Protein AF-A0A438J7N1-F1 (afdb_monomer_lite)

Secondary structure (DSSP, 8-state):
-HHHHHHHHHHHHHTS-HHHHHHHHHHHHHHHHHTTTT-HHHHHHHHHHHHHHHHHTT-HHHHHHHHHHHHHHHHHTT-HHHHHHHHHHHHHHHB-TTSSB-GGGHHHHHHHHHHHHHHHHHHHHHHHHTTS--

Foldseek 3Di:
DVVVVLVVLVCCQPPDDVVVSLVVLVVVLVVCLVVCVPCVPVNVVSLVSVLVSCVSSVVLPSNLVSLLVVLVSCVVVVVVVVSVVSLVVQQVSQADPVRHGDPVCVVSNVSSVVSVVVSCVVVVVVVVVVVVPD

pLDDT: mean 78.17, std 11.93, range [35.28, 90.88]

Organism: Vitis vinifera (NCBI:txid29760)

Sequence (134 aa):
MMEAYRVMLTYIKSAVTRNYSEKCINNIMDFVSGSASQNFGLLQEFYQTTLKALEEAKNERLWFKTNLKLCKIWFDMGEYGRMSKILKELHKSCRREDGTDDQKKGTQLLEVYAIEIQMYTETKNNKKLKVRVS

Structure (mmCIF, N/CA/C/O backbone):
data_AF-A0A438J7N1-F1
#
_entry.id   AF-A0A438J7N1-F1
#
loop_
_atom_site.group_PDB
_atom_site.id
_atom_site.type_symbol
_atom_site.label_atom_id
_atom_site.label_alt_id
_atom_site.label_comp_id
_atom_site.label_asym_id
_atom_site.label_entity_id
_atom_site.label_seq_id
_atom_site.pdbx_PDB_ins_code
_atom_site.Cartn_x
_atom_site.Cartn_y
_atom_site.Cartn_z
_atom_site.occupancy
_atom_site.B_iso_or_equiv
_atom_site.auth_seq_id
_atom_site.auth_comp_id
_atom_site.auth_asym_id
_atom_site.auth_atom_id
_atom_site.pdbx_PDB_model_num
ATOM 1 N N . MET A 1 1 ? 17.394 12.302 1.552 1.00 72.81 1 MET A N 1
ATOM 2 C CA . MET A 1 1 ? 16.985 10.884 1.700 1.00 72.81 1 MET A CA 1
ATOM 3 C C . MET A 1 1 ? 15.947 10.487 0.650 1.00 72.81 1 MET A C 1
ATOM 5 O O . MET A 1 1 ? 16.249 9.611 -0.149 1.00 72.81 1 MET A O 1
ATOM 9 N N . MET A 1 2 ? 14.786 11.155 0.576 1.00 80.12 2 MET A N 1
ATOM 10 C CA . MET A 1 2 ? 13.754 10.855 -0.437 1.00 80.12 2 MET A CA 1
ATOM 11 C C . MET A 1 2 ? 14.206 11.059 -1.890 1.00 80.12 2 MET A C 1
ATOM 13 O O . MET A 1 2 ? 13.825 10.273 -2.749 1.00 80.12 2 MET A O 1
ATOM 17 N N . GLU A 1 3 ? 15.072 12.040 -2.160 1.00 81.81 3 GLU A N 1
ATOM 18 C CA . GLU A 1 3 ? 15.666 12.262 -3.490 1.00 81.81 3 GLU A CA 1
ATOM 19 C 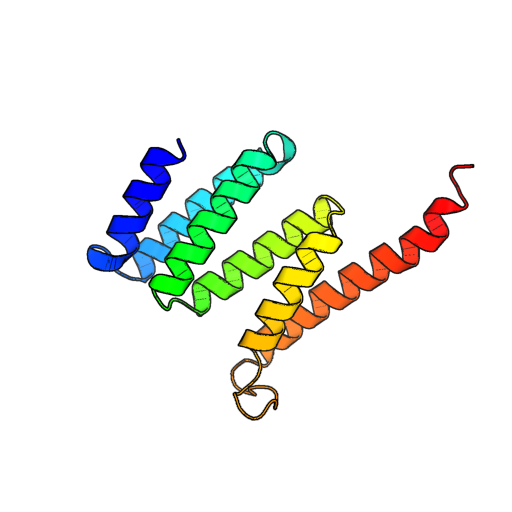C . GLU A 1 3 ? 16.380 11.002 -4.014 1.00 81.81 3 GLU A C 1
ATOM 21 O O . GLU A 1 3 ? 16.077 10.495 -5.092 1.00 81.81 3 GLU A O 1
ATOM 26 N N . ALA A 1 4 ? 17.265 10.428 -3.191 1.00 82.38 4 ALA A N 1
ATOM 27 C CA . ALA A 1 4 ? 17.994 9.206 -3.514 1.00 82.38 4 ALA A CA 1
ATOM 28 C C . ALA A 1 4 ? 17.051 8.003 -3.671 1.00 82.38 4 ALA A C 1
ATOM 30 O O . ALA A 1 4 ? 17.269 7.165 -4.542 1.00 82.38 4 ALA A O 1
ATOM 31 N N . TYR A 1 5 ? 15.974 7.938 -2.877 1.00 83.44 5 TYR A N 1
ATOM 32 C CA . TYR A 1 5 ? 14.963 6.892 -3.020 1.00 83.44 5 TYR A CA 1
ATOM 33 C C . TYR A 1 5 ? 14.194 6.999 -4.342 1.00 83.44 5 TYR A C 1
ATOM 35 O O . TYR A 1 5 ? 14.020 6.001 -5.038 1.00 83.44 5 TYR A O 1
ATOM 43 N N . ARG A 1 6 ? 13.784 8.208 -4.740 1.00 83.88 6 ARG A N 1
ATOM 44 C CA . ARG A 1 6 ? 13.115 8.454 -6.027 1.00 83.88 6 ARG A CA 1
ATOM 45 C C . ARG A 1 6 ? 14.015 8.092 -7.202 1.00 83.88 6 ARG A C 1
ATOM 47 O O . ARG A 1 6 ? 13.558 7.418 -8.120 1.00 83.88 6 ARG A O 1
ATOM 54 N N . VAL A 1 7 ? 15.290 8.475 -7.140 1.00 82.56 7 VAL A N 1
ATOM 55 C CA . VAL A 1 7 ? 16.300 8.077 -8.131 1.00 82.56 7 VAL A CA 1
ATOM 56 C C . VAL A 1 7 ? 16.455 6.559 -8.158 1.00 82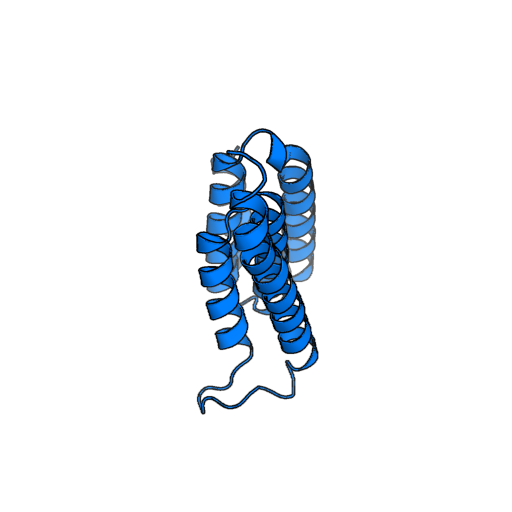.56 7 VAL A C 1
ATOM 58 O O . VAL A 1 7 ? 16.473 5.963 -9.223 1.00 82.56 7 VAL A O 1
ATOM 61 N N . MET A 1 8 ? 16.479 5.891 -7.009 1.00 82.44 8 MET A N 1
ATOM 62 C CA . MET A 1 8 ? 16.537 4.433 -6.976 1.00 82.44 8 MET A CA 1
ATOM 63 C C . MET A 1 8 ? 15.308 3.780 -7.644 1.00 82.44 8 MET A C 1
ATOM 65 O O . MET A 1 8 ? 15.442 2.801 -8.383 1.00 82.44 8 MET A O 1
ATOM 69 N N . LEU A 1 9 ? 14.111 4.329 -7.420 1.00 79.81 9 LEU A N 1
ATOM 70 C CA . LEU A 1 9 ? 12.878 3.836 -8.033 1.00 79.81 9 LEU A CA 1
ATOM 71 C C . LEU A 1 9 ? 12.874 3.962 -9.564 1.00 79.81 9 LEU A C 1
ATOM 73 O O . LEU A 1 9 ? 12.170 3.190 -10.213 1.00 79.81 9 LEU A O 1
ATOM 77 N N . THR A 1 10 ? 13.649 4.872 -10.168 1.00 81.38 10 THR A N 1
ATOM 78 C CA . THR A 1 10 ? 13.764 4.927 -11.637 1.00 81.38 10 THR A CA 1
ATOM 79 C C . THR A 1 10 ? 14.537 3.729 -12.183 1.00 81.38 10 THR A C 1
ATOM 81 O O . THR A 1 10 ? 14.113 3.144 -13.177 1.00 81.38 10 THR A O 1
ATOM 84 N N . TYR A 1 11 ? 15.591 3.283 -11.493 1.00 76.31 11 TYR A N 1
ATOM 85 C CA . TYR A 1 11 ? 16.340 2.080 -11.870 1.00 76.31 11 TYR A CA 1
ATOM 86 C C . TYR A 1 11 ? 15.508 0.804 -11.724 1.00 76.31 11 TYR A C 1
ATOM 88 O O . TYR A 1 11 ? 15.632 -0.104 -12.543 1.00 76.31 11 TYR A O 1
ATOM 96 N N . ILE A 1 12 ? 14.613 0.755 -10.731 1.00 72.56 12 ILE A N 1
ATOM 97 C CA . ILE A 1 12 ? 13.664 -0.354 -10.528 1.00 72.56 12 ILE A CA 1
ATOM 98 C C . ILE A 1 12 ? 12.730 -0.554 -11.732 1.00 72.56 12 ILE A C 1
ATOM 100 O O . ILE A 1 12 ? 12.309 -1.676 -12.003 1.00 72.56 12 ILE A O 1
ATOM 104 N N . LYS A 1 13 ? 12.435 0.508 -12.491 1.00 66.44 13 LYS A N 1
ATOM 105 C CA . LYS A 1 13 ? 11.550 0.431 -13.661 1.00 66.44 13 LYS A CA 1
ATOM 106 C C . LYS A 1 13 ? 12.216 -0.165 -14.901 1.00 66.44 13 LYS A C 1
ATOM 108 O O . LYS A 1 13 ? 11.507 -0.719 -15.735 1.00 66.44 13 LYS A O 1
ATOM 113 N N . SER A 1 14 ? 13.532 -0.025 -15.058 1.00 63.56 14 SER A N 1
ATOM 114 C CA . SER A 1 14 ? 14.197 -0.263 -16.351 1.00 63.56 14 SER A CA 1
ATOM 115 C C . SER A 1 14 ? 15.474 -1.099 -16.293 1.00 63.56 14 SER A C 1
ATOM 117 O O . SER A 1 14 ? 15.789 -1.770 -17.271 1.00 63.56 14 SER A O 1
ATOM 119 N N . ALA A 1 15 ? 16.219 -1.066 -15.186 1.00 58.38 15 ALA A N 1
ATOM 120 C CA . ALA A 1 15 ? 17.606 -1.531 -15.153 1.00 58.38 15 ALA A CA 1
ATOM 121 C C . ALA A 1 15 ? 17.831 -2.799 -14.317 1.00 58.38 15 ALA A C 1
ATOM 123 O O . ALA A 1 15 ? 18.871 -3.440 -14.449 1.00 58.38 15 ALA A O 1
ATOM 124 N N . VAL A 1 16 ? 16.889 -3.170 -13.445 1.00 63.69 16 VAL A N 1
ATOM 125 C CA . VAL A 1 16 ? 17.053 -4.306 -12.525 1.00 63.69 16 VAL A CA 1
ATOM 126 C C . VAL A 1 16 ? 15.926 -5.322 -12.645 1.00 63.69 16 VAL A C 1
ATOM 128 O O . VAL A 1 16 ? 14.792 -5.010 -13.001 1.00 63.69 16 VAL A O 1
ATOM 131 N N . THR A 1 17 ? 16.238 -6.576 -12.319 1.00 71.06 17 THR A N 1
ATOM 132 C CA . THR A 1 17 ? 15.252 -7.656 -12.337 1.00 71.06 17 THR A CA 1
ATOM 133 C C . THR A 1 17 ? 14.165 -7.428 -11.285 1.00 71.06 17 THR A C 1
ATOM 135 O O . THR A 1 17 ? 14.379 -6.803 -10.238 1.00 71.06 17 THR A O 1
ATOM 138 N N . ARG A 1 18 ? 12.978 -7.985 -11.542 1.00 71.00 18 ARG A N 1
ATOM 139 C CA . ARG A 1 18 ? 11.813 -7.869 -10.653 1.00 71.00 18 ARG A CA 1
ATOM 140 C C . ARG A 1 18 ? 12.130 -8.335 -9.225 1.00 71.00 18 ARG A C 1
ATOM 142 O O . ARG A 1 18 ? 11.817 -7.629 -8.275 1.00 71.00 18 ARG A O 1
ATOM 149 N N . ASN A 1 19 ? 12.855 -9.448 -9.076 1.00 74.38 19 ASN A N 1
ATOM 150 C CA . ASN A 1 19 ? 13.269 -9.973 -7.768 1.00 74.38 19 ASN A CA 1
ATOM 151 C C . ASN A 1 19 ? 14.207 -9.030 -7.001 1.00 74.38 19 ASN A C 1
ATOM 153 O O . ASN A 1 19 ? 14.087 -8.902 -5.783 1.00 74.38 19 ASN A O 1
ATOM 157 N N . TYR A 1 20 ? 15.147 -8.374 -7.688 1.00 78.06 20 TYR A N 1
ATOM 158 C CA . TYR A 1 20 ? 16.065 -7.445 -7.029 1.00 78.06 20 TYR A CA 1
ATOM 159 C C . TYR A 1 20 ? 15.325 -6.198 -6.534 1.00 78.06 20 TYR A C 1
ATOM 161 O O . TYR A 1 20 ? 15.521 -5.755 -5.401 1.00 78.06 20 TYR A O 1
ATOM 169 N N . SER A 1 21 ? 14.404 -5.697 -7.359 1.00 73.69 21 SER A N 1
ATOM 170 C CA . SER A 1 21 ? 13.509 -4.594 -7.008 1.00 73.69 21 SER A CA 1
ATOM 171 C C . SER A 1 21 ? 12.667 -4.917 -5.776 1.00 73.69 21 SER A C 1
ATOM 173 O O . SER A 1 21 ? 12.601 -4.117 -4.846 1.00 73.69 21 SER A O 1
ATOM 175 N N . GLU A 1 22 ? 12.087 -6.120 -5.725 1.00 74.44 22 GLU A N 1
ATOM 176 C CA . GLU A 1 22 ? 11.324 -6.592 -4.569 1.00 74.44 22 GLU A CA 1
ATOM 177 C C . GLU A 1 22 ? 12.172 -6.655 -3.300 1.00 74.44 22 GLU A C 1
ATOM 179 O O . GLU A 1 22 ? 11.749 -6.164 -2.254 1.00 74.44 22 GLU A O 1
ATOM 184 N N . LYS A 1 23 ? 13.384 -7.218 -3.381 1.00 81.81 23 LYS A N 1
ATOM 185 C CA . LYS A 1 23 ? 14.281 -7.323 -2.224 1.00 81.81 23 LYS A CA 1
ATOM 186 C C . LYS A 1 23 ? 14.639 -5.949 -1.671 1.00 81.81 23 LYS A C 1
ATOM 188 O O . LYS A 1 23 ? 14.593 -5.745 -0.461 1.00 81.81 23 LYS A O 1
ATOM 193 N N . CYS A 1 24 ? 14.970 -5.004 -2.545 1.00 80.56 24 CYS A N 1
ATOM 194 C CA . CYS A 1 24 ? 15.398 -3.697 -2.082 1.00 80.56 24 CYS A CA 1
ATOM 195 C C . CYS A 1 24 ? 14.235 -2.859 -1.535 1.00 80.56 24 CYS A C 1
ATOM 197 O O . CYS A 1 24 ? 14.366 -2.255 -0.474 1.00 80.56 24 CYS A O 1
ATOM 199 N N . ILE A 1 25 ? 13.065 -2.902 -2.181 1.00 80.31 25 ILE A N 1
ATOM 200 C CA . ILE A 1 25 ? 11.858 -2.255 -1.654 1.00 80.31 25 ILE A CA 1
ATOM 201 C C . ILE A 1 25 ? 11.475 -2.841 -0.286 1.00 80.31 25 ILE A C 1
ATOM 203 O O . ILE A 1 25 ? 11.175 -2.071 0.623 1.00 80.31 25 ILE A O 1
ATOM 207 N N . ASN A 1 26 ? 11.547 -4.165 -0.096 1.00 81.12 26 ASN A N 1
ATOM 208 C CA . ASN A 1 26 ? 11.282 -4.791 1.205 1.00 81.12 26 ASN A CA 1
ATOM 209 C C . ASN A 1 26 ? 12.268 -4.334 2.286 1.00 81.12 26 ASN A C 1
ATOM 211 O O . ASN A 1 26 ? 11.822 -3.885 3.337 1.00 81.12 26 ASN A O 1
ATOM 215 N N . ASN A 1 27 ? 13.577 -4.362 2.006 1.00 82.75 27 ASN A N 1
ATOM 216 C CA . ASN A 1 27 ? 14.601 -3.917 2.958 1.00 82.75 27 ASN A CA 1
ATOM 217 C C . ASN A 1 27 ? 14.369 -2.474 3.415 1.00 82.75 27 ASN A C 1
ATOM 219 O O . ASN A 1 27 ? 14.482 -2.157 4.598 1.00 82.75 27 ASN A O 1
ATOM 223 N N . ILE A 1 28 ? 14.031 -1.591 2.474 1.00 79.94 28 ILE A N 1
ATOM 224 C CA . ILE A 1 28 ? 13.779 -0.195 2.803 1.00 79.94 28 ILE A CA 1
ATOM 225 C C . ILE A 1 28 ? 12.455 -0.057 3.564 1.00 79.94 28 ILE A C 1
ATOM 227 O O . ILE A 1 28 ? 12.405 0.654 4.562 1.00 79.94 28 ILE A O 1
ATOM 231 N N . MET A 1 29 ? 11.399 -0.776 3.173 1.00 75.62 29 MET A N 1
ATOM 232 C CA . MET A 1 29 ? 10.150 -0.790 3.940 1.00 75.62 29 MET A CA 1
ATOM 233 C C . MET A 1 29 ? 10.356 -1.276 5.374 1.00 75.62 29 MET A C 1
ATOM 235 O O . MET A 1 29 ? 9.750 -0.708 6.276 1.00 75.62 29 MET A O 1
ATOM 239 N N . ASP A 1 30 ? 11.177 -2.300 5.610 1.00 79.88 30 ASP A N 1
ATOM 240 C CA . ASP A 1 30 ? 11.512 -2.773 6.960 1.00 79.88 30 ASP A CA 1
ATOM 241 C C . ASP A 1 30 ? 12.240 -1.691 7.766 1.00 79.88 30 ASP A C 1
ATOM 243 O O . ASP A 1 30 ? 11.857 -1.408 8.902 1.00 79.88 30 ASP A O 1
ATOM 247 N N . PHE A 1 31 ? 13.213 -1.014 7.151 1.00 80.19 31 PHE A N 1
ATOM 248 C CA . PHE A 1 31 ? 13.951 0.083 7.779 1.00 80.19 31 PHE A CA 1
ATOM 249 C C . PHE A 1 31 ? 13.047 1.266 8.168 1.00 80.19 31 PHE A C 1
ATOM 251 O O . PHE A 1 31 ? 13.103 1.765 9.295 1.00 80.19 31 PHE A O 1
ATOM 258 N N . VAL A 1 32 ? 12.175 1.705 7.254 1.00 76.62 32 VAL A N 1
ATOM 259 C CA . VAL A 1 32 ? 11.272 2.839 7.509 1.00 76.62 32 VAL A CA 1
ATOM 260 C C . VAL A 1 32 ? 10.148 2.432 8.474 1.00 76.62 32 VAL A C 1
ATOM 262 O O . VAL A 1 32 ? 9.767 3.219 9.333 1.00 76.62 32 VAL A O 1
ATOM 265 N N . SER A 1 33 ? 9.662 1.184 8.424 1.00 70.81 33 SER A N 1
ATOM 266 C CA . SER A 1 33 ? 8.657 0.686 9.381 1.00 70.81 33 SER A CA 1
ATOM 267 C C . SER A 1 33 ? 9.209 0.600 10.810 1.00 70.81 33 SER A C 1
ATOM 269 O O . SER A 1 33 ? 8.496 0.931 11.750 1.00 70.81 33 SER A O 1
ATOM 271 N N . GLY A 1 34 ? 10.483 0.232 10.991 1.00 72.75 34 GLY A N 1
ATOM 272 C CA . GLY A 1 34 ? 11.137 0.232 12.308 1.00 72.75 34 GLY A CA 1
ATOM 273 C C . GLY A 1 34 ? 11.334 1.629 12.913 1.00 72.75 34 GLY A C 1
ATOM 274 O O . GLY A 1 34 ? 11.452 1.766 14.126 1.00 72.75 34 GLY A O 1
ATOM 275 N N . SER A 1 35 ? 11.327 2.672 12.078 1.00 68.88 35 SER A N 1
ATOM 276 C CA . SER A 1 35 ? 11.450 4.084 12.474 1.00 68.88 35 SER A CA 1
ATOM 277 C C . SER A 1 35 ? 10.128 4.865 12.371 1.00 68.88 35 SER A C 1
ATOM 279 O O . SER A 1 35 ? 10.086 6.071 12.633 1.00 68.88 35 SER A O 1
ATOM 281 N N . ALA A 1 36 ? 9.028 4.177 12.034 1.00 58.97 36 ALA A N 1
ATOM 282 C CA . ALA A 1 36 ? 7.705 4.749 11.781 1.00 58.97 36 ALA A CA 1
ATOM 283 C C . ALA A 1 36 ? 7.129 5.525 12.972 1.00 58.97 36 ALA A C 1
ATOM 285 O O . ALA A 1 36 ? 6.374 6.476 12.774 1.00 58.97 36 ALA A O 1
ATOM 286 N N . SER A 1 37 ? 7.514 5.158 14.196 1.00 59.75 37 SER A N 1
ATOM 287 C CA . SER A 1 37 ? 7.088 5.826 15.428 1.00 59.75 37 SER A CA 1
ATOM 288 C C . SER A 1 37 ? 7.619 7.257 15.566 1.00 59.75 37 SER A C 1
ATOM 290 O O . SER A 1 37 ? 7.063 8.025 16.344 1.00 59.75 37 SER A O 1
ATOM 292 N N . GLN A 1 38 ? 8.661 7.639 14.816 1.00 63.78 38 GLN A N 1
ATOM 293 C CA . GLN A 1 38 ? 9.297 8.954 14.955 1.00 63.78 38 GLN A CA 1
ATOM 294 C C . GLN A 1 38 ? 9.021 9.916 13.797 1.00 63.78 38 GLN A C 1
ATOM 296 O O . GLN A 1 38 ? 9.060 11.124 14.005 1.00 63.78 38 GLN A O 1
ATOM 301 N N . ASN A 1 39 ? 8.737 9.423 12.584 1.00 72.19 39 ASN A N 1
ATOM 302 C CA . ASN A 1 39 ? 8.598 10.275 11.393 1.00 72.19 39 ASN A CA 1
ATOM 303 C C . ASN A 1 39 ? 7.489 9.801 10.444 1.00 72.19 39 ASN A C 1
ATOM 305 O O . ASN A 1 39 ? 7.727 9.347 9.323 1.00 72.19 39 ASN A O 1
ATOM 309 N N . PHE A 1 40 ? 6.249 9.970 10.889 1.00 74.62 40 PHE A N 1
ATOM 310 C CA . PHE A 1 40 ? 5.037 9.635 10.142 1.00 74.62 40 PHE A CA 1
ATOM 311 C C . PHE A 1 40 ? 4.953 10.265 8.741 1.00 74.62 40 PHE A C 1
ATOM 313 O O . PHE A 1 40 ? 4.578 9.597 7.779 1.00 74.62 40 PHE A O 1
ATOM 320 N N . GLY A 1 41 ? 5.320 11.545 8.608 1.00 76.94 41 GLY A N 1
ATOM 321 C CA . GLY A 1 41 ? 5.276 12.245 7.320 1.00 76.94 41 GLY A CA 1
ATOM 322 C C . GLY A 1 41 ? 6.213 11.616 6.286 1.00 76.94 41 GLY A C 1
ATOM 323 O O . GLY A 1 41 ? 5.816 11.398 5.143 1.00 76.94 41 GLY A O 1
ATOM 324 N N . LEU A 1 42 ? 7.419 11.235 6.718 1.00 79.75 42 LEU A N 1
ATOM 325 C CA . LEU A 1 42 ? 8.398 10.562 5.868 1.00 79.75 42 LEU A CA 1
ATOM 326 C C . LEU A 1 42 ? 7.912 9.169 5.458 1.00 79.75 42 LEU A C 1
ATOM 328 O O . LEU A 1 42 ? 8.018 8.808 4.291 1.00 79.7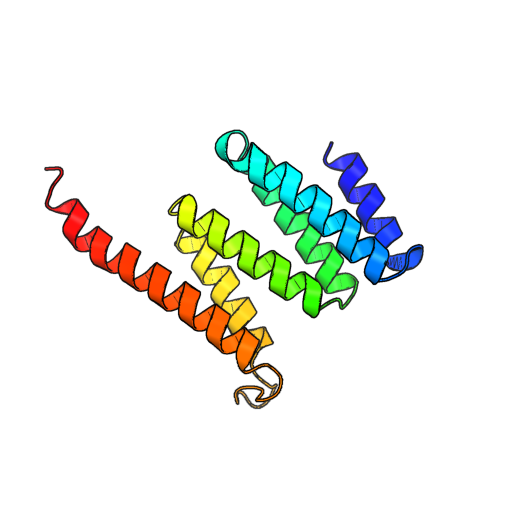5 42 LEU A O 1
ATOM 332 N N . LEU A 1 43 ? 7.345 8.406 6.399 1.00 80.31 43 LEU A N 1
ATOM 333 C CA . LEU A 1 43 ? 6.775 7.082 6.140 1.00 80.31 43 LEU A CA 1
ATOM 334 C C . LEU A 1 43 ? 5.672 7.150 5.079 1.00 80.31 43 LEU A C 1
ATOM 336 O O . LEU A 1 43 ? 5.683 6.381 4.118 1.00 80.31 43 LEU A O 1
ATOM 340 N N . GLN A 1 44 ? 4.745 8.099 5.227 1.00 80.81 44 GLN A N 1
ATOM 341 C CA . GLN A 1 44 ? 3.668 8.305 4.267 1.00 80.81 44 GLN A CA 1
ATOM 342 C C . GLN A 1 44 ? 4.213 8.649 2.875 1.00 80.81 44 GLN A C 1
ATOM 344 O O . GLN A 1 44 ? 3.765 8.067 1.885 1.00 80.81 44 GLN A O 1
ATOM 349 N N . GLU A 1 45 ? 5.179 9.568 2.793 1.00 84.06 45 GLU A N 1
ATOM 350 C CA . GLU A 1 45 ? 5.801 9.953 1.525 1.00 84.06 45 GLU A CA 1
ATOM 351 C C . GLU A 1 45 ? 6.514 8.763 0.868 1.00 84.06 45 GLU A C 1
ATOM 353 O O . GLU A 1 45 ? 6.419 8.570 -0.348 1.00 84.06 45 GLU A O 1
ATOM 358 N N . PHE A 1 46 ? 7.168 7.923 1.675 1.00 83.81 46 PHE A N 1
ATOM 359 C CA . PHE A 1 46 ? 7.813 6.695 1.230 1.00 83.81 46 PHE A CA 1
ATOM 360 C C . PHE A 1 46 ? 6.817 5.771 0.549 1.00 83.81 46 PHE A C 1
ATOM 362 O O . PHE A 1 46 ? 6.951 5.501 -0.642 1.00 83.81 46 PHE A O 1
ATOM 369 N N . TYR A 1 47 ? 5.774 5.367 1.276 1.00 84.31 47 TYR A N 1
ATOM 370 C CA . TYR A 1 47 ? 4.770 4.442 0.768 1.00 84.31 47 TYR A CA 1
ATOM 371 C C . TYR A 1 47 ? 4.055 4.979 -0.472 1.00 84.31 47 TYR A C 1
ATOM 373 O O . TYR A 1 47 ? 3.894 4.235 -1.434 1.00 84.31 47 TYR A O 1
ATOM 381 N N . GLN A 1 48 ? 3.677 6.262 -0.501 1.00 84.75 48 GLN A N 1
ATOM 382 C CA . GLN A 1 48 ? 3.055 6.858 -1.688 1.00 84.75 48 GLN A CA 1
ATOM 383 C C . GLN A 1 48 ? 3.987 6.812 -2.904 1.00 84.75 48 GLN A C 1
ATOM 385 O O . GLN A 1 48 ? 3.564 6.431 -3.998 1.00 84.75 48 GLN A O 1
ATOM 390 N N . THR A 1 49 ? 5.264 7.151 -2.715 1.00 87.38 49 THR A N 1
ATOM 391 C CA . THR A 1 49 ? 6.256 7.125 -3.796 1.00 87.38 49 THR A CA 1
ATOM 392 C C . THR A 1 49 ? 6.503 5.691 -4.280 1.00 87.38 49 THR A C 1
ATOM 394 O O . THR A 1 49 ? 6.531 5.445 -5.488 1.00 87.38 49 THR A O 1
ATOM 397 N N . THR A 1 50 ? 6.630 4.729 -3.358 1.00 85.69 50 THR A N 1
ATOM 398 C CA . THR A 1 50 ? 6.805 3.306 -3.677 1.00 85.69 50 THR A CA 1
ATOM 399 C C . THR A 1 50 ? 5.608 2.755 -4.442 1.00 85.69 50 THR A C 1
ATOM 401 O O . THR A 1 50 ? 5.790 2.119 -5.477 1.00 85.69 50 THR A O 1
ATOM 404 N N . LEU A 1 51 ? 4.385 2.999 -3.961 1.00 85.12 51 LEU A N 1
ATOM 405 C CA . LEU A 1 51 ? 3.161 2.476 -4.571 1.00 85.12 51 LEU A CA 1
ATOM 406 C C . LEU A 1 51 ? 2.986 2.993 -5.996 1.00 85.12 51 LEU A C 1
ATOM 408 O O . LEU A 1 51 ? 2.735 2.189 -6.891 1.00 85.12 51 LEU A O 1
ATOM 412 N N . LYS A 1 52 ? 3.225 4.289 -6.225 1.00 86.12 52 LYS A N 1
ATOM 413 C CA . LYS A 1 52 ? 3.182 4.879 -7.568 1.00 86.12 52 LYS A CA 1
ATOM 414 C C . LYS A 1 52 ? 4.198 4.228 -8.509 1.00 86.12 52 LYS A C 1
ATOM 416 O O . LYS A 1 52 ? 3.872 3.873 -9.637 1.00 86.12 52 LYS A O 1
ATOM 421 N N . ALA A 1 53 ? 5.428 4.016 -8.043 1.00 84.06 53 ALA A N 1
ATOM 422 C CA . ALA A 1 53 ? 6.444 3.345 -8.849 1.00 84.06 53 ALA A CA 1
ATOM 423 C C . ALA A 1 53 ? 6.087 1.878 -9.152 1.00 84.06 53 ALA A C 1
ATOM 425 O O . ALA A 1 53 ? 6.384 1.396 -10.244 1.00 84.06 53 ALA A O 1
ATOM 426 N N . LEU A 1 54 ? 5.447 1.173 -8.214 1.00 82.06 54 LEU A N 1
ATOM 427 C CA . LEU A 1 54 ? 5.025 -0.219 -8.394 1.00 82.06 54 LEU A CA 1
ATOM 428 C C . LEU A 1 54 ? 3.827 -0.379 -9.324 1.00 82.06 54 LEU A C 1
ATOM 430 O O . LEU A 1 54 ? 3.783 -1.350 -10.083 1.00 82.06 54 LEU A O 1
ATOM 434 N N . GLU A 1 55 ? 2.894 0.567 -9.277 1.00 82.75 55 GLU A N 1
ATOM 435 C CA . GLU A 1 55 ? 1.774 0.655 -10.209 1.00 82.75 55 GLU A CA 1
ATOM 436 C C . GLU A 1 55 ? 2.287 0.867 -11.641 1.00 82.75 55 GLU A C 1
ATOM 438 O O . GLU A 1 55 ? 1.956 0.094 -12.540 1.00 82.75 55 GLU A O 1
ATOM 443 N N . GLU A 1 56 ? 3.207 1.818 -11.835 1.00 81.62 56 GLU A N 1
ATOM 444 C CA . GLU A 1 56 ? 3.853 2.057 -13.131 1.00 81.62 56 GLU A CA 1
ATOM 445 C C . GLU A 1 56 ? 4.671 0.844 -13.616 1.00 81.62 56 GLU A C 1
ATOM 447 O O . GLU A 1 56 ? 4.670 0.524 -14.805 1.00 81.62 56 GLU A O 1
ATOM 452 N N . ALA A 1 57 ? 5.323 0.114 -12.703 1.00 78.38 57 ALA A N 1
ATOM 453 C CA . ALA A 1 57 ? 6.056 -1.118 -13.008 1.00 78.38 57 ALA A CA 1
ATOM 454 C C . ALA A 1 57 ? 5.148 -2.354 -13.207 1.00 78.38 57 ALA A C 1
ATOM 456 O O . ALA A 1 57 ? 5.653 -3.469 -13.384 1.00 78.38 57 ALA A O 1
ATOM 457 N N . LYS A 1 58 ? 3.817 -2.192 -13.136 1.00 79.12 58 LYS A N 1
ATOM 458 C CA . LYS A 1 58 ? 2.812 -3.268 -13.215 1.00 79.12 58 LYS A CA 1
ATOM 459 C C . LYS A 1 58 ? 3.117 -4.446 -12.283 1.00 79.12 58 LYS A C 1
ATOM 461 O O . LYS A 1 58 ? 2.850 -5.602 -12.617 1.00 79.12 58 LYS A O 1
ATOM 466 N N . ASN A 1 59 ? 3.743 -4.200 -11.128 1.00 77.19 59 ASN A N 1
ATOM 467 C CA . ASN A 1 59 ? 4.096 -5.252 -10.174 1.00 77.19 59 ASN A CA 1
ATOM 468 C C . ASN A 1 59 ? 2.998 -5.437 -9.124 1.00 77.19 59 ASN A C 1
ATOM 470 O O . ASN A 1 59 ? 3.177 -5.092 -7.957 1.00 77.19 59 ASN A O 1
ATOM 474 N N . GLU A 1 60 ? 1.871 -6.018 -9.550 1.00 79.75 60 GLU A N 1
ATOM 475 C CA . GLU A 1 60 ? 0.693 -6.235 -8.698 1.00 79.75 60 GLU A CA 1
ATOM 476 C C . GLU A 1 60 ? 1.024 -6.979 -7.401 1.00 79.75 60 GLU A C 1
ATOM 478 O O . GLU A 1 60 ? 0.522 -6.631 -6.335 1.00 79.75 60 GLU A O 1
ATOM 483 N N . ARG A 1 61 ? 1.903 -7.988 -7.464 1.00 81.88 61 ARG A N 1
ATOM 484 C CA . ARG A 1 61 ? 2.245 -8.814 -6.301 1.00 81.88 61 ARG A CA 1
ATOM 485 C C . ARG A 1 61 ? 2.906 -7.991 -5.199 1.00 81.88 61 ARG A C 1
ATOM 487 O O . ARG A 1 61 ? 2.518 -8.107 -4.035 1.00 81.88 61 ARG A O 1
ATOM 494 N N . LEU A 1 62 ? 3.914 -7.191 -5.551 1.00 81.75 62 LEU A N 1
ATOM 495 C CA . LEU A 1 62 ? 4.603 -6.360 -4.568 1.00 81.75 62 LEU A CA 1
ATOM 496 C C . LEU A 1 62 ? 3.735 -5.177 -4.141 1.00 81.75 62 LEU A C 1
ATOM 498 O O . LEU A 1 62 ? 3.701 -4.859 -2.958 1.00 81.75 62 LEU A O 1
ATOM 502 N N . TRP A 1 63 ? 2.997 -4.570 -5.074 1.00 86.44 63 TRP A N 1
ATOM 503 C CA . TRP A 1 63 ? 2.042 -3.502 -4.774 1.00 86.44 63 TRP A CA 1
ATOM 504 C C . TRP A 1 63 ? 1.033 -3.943 -3.703 1.00 86.44 63 TRP A C 1
ATOM 506 O O . TRP A 1 63 ? 0.853 -3.252 -2.701 1.00 86.44 63 TRP A O 1
ATOM 516 N N . PHE A 1 64 ? 0.471 -5.148 -3.842 1.00 87.19 64 PHE A N 1
ATOM 517 C CA . PHE A 1 64 ? -0.482 -5.706 -2.882 1.00 87.19 64 PHE A CA 1
ATOM 518 C C . PHE A 1 64 ? 0.143 -5.903 -1.494 1.00 87.19 64 PHE A C 1
ATOM 520 O O . PHE A 1 64 ? -0.404 -5.448 -0.491 1.00 87.19 64 PHE A O 1
ATOM 527 N N . LYS A 1 65 ? 1.333 -6.518 -1.423 1.00 84.50 65 LYS A N 1
ATOM 528 C CA . LYS A 1 65 ? 2.059 -6.711 -0.153 1.00 84.50 65 LYS A CA 1
ATOM 529 C C . LYS A 1 65 ? 2.401 -5.389 0.539 1.00 84.50 65 LYS A C 1
ATOM 531 O O . LYS A 1 65 ? 2.253 -5.284 1.756 1.00 84.50 65 LYS A O 1
ATOM 536 N N . THR A 1 66 ? 2.843 -4.394 -0.227 1.00 86.19 66 THR A N 1
ATOM 537 C CA . THR A 1 66 ? 3.156 -3.048 0.272 1.00 86.19 66 THR A CA 1
ATOM 538 C C . THR A 1 66 ? 1.913 -2.390 0.868 1.00 86.19 66 THR A C 1
ATOM 540 O O . THR A 1 66 ? 1.971 -1.875 1.983 1.00 86.19 66 THR A O 1
ATOM 543 N N . ASN A 1 67 ? 0.769 -2.477 0.183 1.00 89.62 67 ASN A N 1
ATOM 544 C CA . ASN A 1 67 ? -0.504 -1.955 0.678 1.00 89.62 67 ASN A CA 1
ATOM 545 C C . ASN A 1 67 ? -0.989 -2.658 1.952 1.00 89.62 67 ASN A C 1
ATOM 547 O O . ASN A 1 67 ? -1.420 -1.985 2.883 1.00 89.62 67 ASN A O 1
ATOM 551 N N . LEU A 1 68 ? -0.861 -3.986 2.052 1.00 89.12 68 LEU A N 1
ATOM 552 C CA . LEU A 1 68 ? -1.195 -4.707 3.288 1.00 89.12 68 LEU A CA 1
ATOM 553 C C . LEU A 1 68 ? -0.347 -4.240 4.475 1.00 89.12 68 LEU A C 1
ATOM 555 O O . LEU A 1 68 ? -0.860 -4.060 5.579 1.00 89.12 68 LEU A O 1
ATOM 559 N N . LYS A 1 69 ? 0.957 -4.034 4.260 1.00 85.06 69 LYS A N 1
ATOM 560 C CA . LYS A 1 69 ? 1.862 -3.548 5.307 1.00 85.06 69 LYS A CA 1
ATOM 561 C C . LYS A 1 69 ? 1.510 -2.124 5.729 1.00 85.06 69 LYS A C 1
ATOM 563 O O . LYS A 1 69 ? 1.454 -1.833 6.919 1.00 85.06 69 LYS A O 1
ATOM 568 N N . LEU A 1 70 ? 1.181 -1.278 4.758 1.00 86.06 70 LEU A N 1
ATOM 569 C CA . LEU A 1 70 ? 0.698 0.072 4.994 1.00 86.06 70 LEU A CA 1
ATOM 570 C C . LEU A 1 70 ? -0.617 0.079 5.796 1.00 86.06 70 LEU A C 1
ATOM 572 O O . LEU A 1 70 ? -0.741 0.849 6.741 1.00 86.06 70 LEU A O 1
ATOM 576 N N . CYS A 1 71 ? -1.569 -0.812 5.496 1.00 89.12 71 CYS A N 1
ATOM 577 C CA . CYS A 1 71 ? -2.791 -0.976 6.292 1.00 89.12 71 CYS A CA 1
ATOM 578 C C . CYS A 1 71 ? -2.502 -1.338 7.753 1.00 89.12 71 CYS A C 1
ATOM 580 O O . CYS A 1 71 ? -3.151 -0.782 8.633 1.00 89.12 71 CYS A O 1
ATOM 582 N N . LYS A 1 72 ? -1.534 -2.225 8.021 1.00 85.44 72 LYS A N 1
ATOM 583 C CA . LYS A 1 72 ? -1.134 -2.583 9.395 1.00 85.44 72 LYS A CA 1
ATOM 584 C C . LYS A 1 72 ? -0.543 -1.392 10.146 1.00 85.44 72 LYS A C 1
ATOM 586 O O . LYS A 1 72 ? -0.933 -1.128 11.269 1.00 85.44 72 LYS A O 1
ATOM 591 N N . ILE A 1 73 ? 0.311 -0.616 9.485 1.00 83.00 73 ILE A N 1
ATOM 592 C CA . ILE A 1 73 ? 0.866 0.619 10.053 1.00 83.00 73 ILE A CA 1
ATOM 593 C C . ILE A 1 73 ? -0.248 1.620 10.382 1.00 83.00 73 ILE A C 1
ATOM 595 O O . ILE A 1 73 ? -0.277 2.170 11.478 1.00 83.00 73 ILE A O 1
ATOM 599 N N . TRP A 1 74 ? -1.187 1.847 9.455 1.00 84.12 74 TRP A N 1
ATOM 60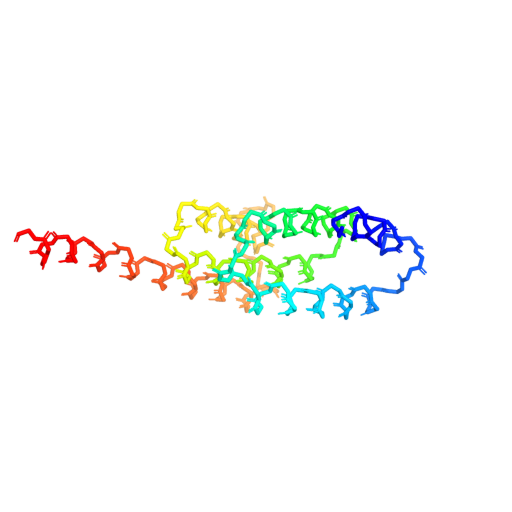0 C CA . TRP A 1 74 ? -2.325 2.734 9.710 1.00 84.12 74 TRP A CA 1
ATOM 601 C C . TRP A 1 74 ? -3.214 2.231 10.846 1.00 84.12 74 TRP A C 1
ATOM 603 O O . TRP A 1 74 ? -3.739 3.047 11.601 1.00 84.12 74 TRP A O 1
ATOM 613 N N . PHE A 1 75 ? -3.377 0.912 10.964 1.00 85.25 75 PHE A N 1
ATOM 614 C CA . PHE A 1 75 ? -4.096 0.278 12.062 1.00 85.25 75 PHE A CA 1
ATOM 615 C C . PHE A 1 75 ? -3.404 0.547 13.404 1.00 85.25 75 PHE A C 1
ATOM 617 O O . PHE A 1 75 ? -4.049 1.071 14.309 1.00 85.25 75 PHE A O 1
ATOM 624 N N . ASP A 1 76 ? -2.094 0.303 13.499 1.00 83.06 76 ASP A N 1
ATOM 625 C CA . ASP A 1 76 ? -1.299 0.541 14.714 1.00 83.06 76 ASP A CA 1
ATOM 626 C C . ASP A 1 76 ? -1.288 2.026 15.123 1.00 83.06 76 ASP A C 1
ATOM 628 O O . ASP A 1 76 ? -1.211 2.361 16.303 1.00 83.06 76 ASP A O 1
ATOM 632 N N . MET A 1 77 ? -1.406 2.931 14.148 1.00 79.19 77 MET A N 1
ATOM 633 C CA . MET A 1 77 ? -1.491 4.380 14.364 1.00 79.19 77 MET A CA 1
ATOM 634 C C . MET A 1 77 ? -2.912 4.891 14.652 1.00 79.19 77 MET A C 1
ATOM 636 O O . MET A 1 77 ? -3.076 6.066 14.971 1.00 79.19 77 MET A O 1
ATOM 640 N N . GLY A 1 78 ? -3.949 4.058 14.511 1.00 82.00 78 GLY A N 1
ATOM 641 C CA . GLY A 1 78 ? -5.352 4.461 14.676 1.00 82.00 78 GLY A CA 1
ATOM 642 C C . GLY A 1 78 ? -5.927 5.314 13.531 1.00 82.00 78 GLY A C 1
ATOM 643 O O . GLY A 1 78 ? -7.018 5.874 13.647 1.00 82.00 78 GLY A O 1
ATOM 644 N N . GLU A 1 79 ? -5.239 5.398 12.394 1.00 83.44 79 GLU A N 1
ATOM 645 C CA . GLU A 1 79 ? -5.607 6.200 11.217 1.00 83.44 79 GLU A CA 1
ATOM 646 C C . GLU A 1 79 ? -6.550 5.426 10.273 1.00 83.44 79 GLU A C 1
ATOM 648 O O . GLU A 1 79 ? -6.308 5.230 9.074 1.00 83.44 79 GLU A O 1
ATOM 653 N N . TYR A 1 80 ? -7.686 4.989 10.816 1.00 84.50 80 TYR A N 1
ATOM 654 C CA . TYR A 1 80 ? -8.644 4.124 10.116 1.00 84.50 80 TYR A CA 1
ATOM 655 C C . TYR A 1 80 ? -9.242 4.756 8.846 1.00 84.50 80 TYR A C 1
ATOM 657 O O . TYR A 1 80 ? -9.611 4.052 7.902 1.00 84.50 80 TYR A O 1
ATOM 665 N N . GLY A 1 81 ? -9.310 6.091 8.776 1.00 85.44 81 GLY A N 1
ATOM 666 C CA . GLY A 1 81 ? -9.810 6.806 7.597 1.00 85.44 81 GLY A CA 1
ATOM 667 C C . GLY A 1 81 ? -8.925 6.623 6.360 1.00 85.44 81 GLY A C 1
ATOM 668 O O . GLY A 1 81 ? -9.433 6.491 5.244 1.00 85.44 81 GLY A O 1
ATOM 669 N N . ARG A 1 82 ? -7.600 6.575 6.547 1.00 84.00 82 ARG A N 1
ATOM 670 C CA . ARG A 1 82 ? -6.628 6.329 5.468 1.00 84.00 82 ARG A CA 1
ATOM 671 C C . ARG A 1 82 ? -6.575 4.850 5.113 1.00 84.00 82 ARG A C 1
ATOM 673 O O . ARG A 1 82 ? -6.613 4.503 3.934 1.00 84.00 82 ARG A O 1
ATOM 680 N N . MET A 1 83 ? -6.593 3.995 6.131 1.00 86.50 83 MET A N 1
ATOM 681 C CA . MET A 1 83 ? -6.647 2.542 5.987 1.00 86.50 83 MET A CA 1
ATOM 682 C C . MET A 1 83 ? -7.833 2.084 5.125 1.00 86.50 83 MET A C 1
ATOM 684 O O . MET A 1 83 ? -7.651 1.286 4.209 1.00 86.50 83 MET A O 1
ATOM 688 N N . SER A 1 84 ? -9.031 2.634 5.357 1.00 86.62 84 SER A N 1
ATOM 689 C CA . SER A 1 84 ? -10.239 2.277 4.600 1.00 86.62 84 SER A CA 1
ATOM 690 C C . SER A 1 84 ? -10.125 2.582 3.101 1.00 86.62 84 SER A C 1
ATOM 692 O O . SER A 1 84 ? -10.672 1.845 2.282 1.00 86.62 84 SER A O 1
ATOM 694 N N . LYS A 1 85 ? -9.390 3.634 2.710 1.00 88.88 85 LYS A N 1
ATOM 695 C CA . LYS A 1 85 ? -9.150 3.937 1.289 1.00 88.88 85 LYS A CA 1
ATOM 696 C C . LYS A 1 85 ? -8.305 2.849 0.626 1.00 88.88 85 LYS A C 1
ATOM 698 O O . LYS A 1 85 ? -8.687 2.356 -0.428 1.00 88.88 85 LYS A O 1
ATOM 703 N N . ILE A 1 86 ? -7.224 2.431 1.283 1.00 89.31 86 ILE A N 1
ATOM 704 C CA . ILE A 1 86 ? -6.321 1.393 0.766 1.00 89.31 86 ILE A CA 1
ATOM 705 C C . ILE A 1 86 ? -7.026 0.034 0.707 1.00 89.31 86 ILE A C 1
ATOM 707 O O . ILE A 1 86 ? -6.902 -0.682 -0.281 1.00 89.31 86 ILE A O 1
ATOM 711 N N . LEU A 1 87 ? -7.828 -0.309 1.721 1.00 88.38 87 LEU A N 1
ATOM 712 C CA . LEU A 1 87 ? -8.605 -1.554 1.728 1.00 88.38 87 LEU A CA 1
ATOM 713 C C . LEU A 1 87 ? -9.584 -1.641 0.553 1.00 88.38 87 LEU A C 1
ATOM 715 O O . LEU A 1 87 ? -9.724 -2.707 -0.040 1.00 88.38 87 LEU A O 1
ATOM 719 N N . LYS A 1 88 ? -10.209 -0.524 0.155 1.00 88.31 88 LYS A N 1
ATOM 720 C CA . LYS A 1 88 ? -11.065 -0.481 -1.042 1.00 88.31 88 LYS A CA 1
ATOM 721 C C . LYS A 1 88 ? -10.284 -0.747 -2.327 1.00 88.31 88 LYS A C 1
ATOM 723 O O . LYS A 1 88 ? -10.787 -1.449 -3.201 1.00 88.31 88 LYS A O 1
ATOM 728 N N . GLU A 1 89 ? -9.075 -0.203 -2.451 1.00 89.12 89 GLU A N 1
ATOM 729 C CA . GLU A 1 89 ? -8.207 -0.456 -3.608 1.00 89.12 89 GLU A CA 1
ATOM 730 C C . GLU A 1 89 ? -7.734 -1.912 -3.650 1.00 89.12 89 GLU A C 1
ATOM 732 O O . GLU A 1 89 ? -7.792 -2.545 -4.704 1.00 89.12 89 GLU A O 1
ATOM 737 N N . LEU A 1 90 ? -7.350 -2.472 -2.500 1.00 89.25 90 LEU A N 1
ATOM 738 C CA . LEU A 1 90 ? -7.000 -3.885 -2.363 1.00 89.25 90 LEU A CA 1
ATOM 739 C C . LEU A 1 90 ? -8.175 -4.791 -2.752 1.00 89.25 90 LEU A C 1
ATOM 741 O O . LEU A 1 90 ? -8.000 -5.688 -3.575 1.00 89.25 90 LEU A O 1
ATOM 745 N N . HIS A 1 91 ? -9.381 -4.507 -2.254 1.00 87.50 91 HIS A N 1
ATOM 746 C CA . HIS A 1 91 ? -10.609 -5.210 -2.642 1.00 87.50 91 HIS A CA 1
ATOM 747 C C . HIS A 1 91 ? -10.849 -5.162 -4.144 1.00 87.50 91 HIS A C 1
ATOM 749 O O . HIS A 1 91 ? -11.087 -6.191 -4.772 1.00 87.50 91 HIS A O 1
ATOM 755 N N . LYS A 1 92 ? -10.741 -3.970 -4.740 1.00 86.44 92 LYS A N 1
ATOM 756 C CA . LYS A 1 92 ? -10.905 -3.795 -6.184 1.00 86.44 92 LYS A CA 1
ATOM 757 C C . LYS A 1 92 ? -9.871 -4.608 -6.965 1.00 86.44 92 LYS A C 1
ATOM 759 O O . LYS A 1 92 ? -10.224 -5.200 -7.974 1.00 86.44 92 LYS A O 1
ATOM 764 N N . SER A 1 93 ? -8.632 -4.694 -6.477 1.00 85.81 93 SER A N 1
ATOM 765 C CA . SER A 1 93 ? -7.572 -5.488 -7.114 1.00 85.81 93 SER A CA 1
ATOM 766 C C . SER A 1 93 ? -7.808 -7.007 -7.059 1.00 85.81 93 SER A C 1
ATOM 768 O O . SER A 1 93 ? -7.229 -7.746 -7.860 1.00 85.81 93 SER A O 1
ATOM 770 N N . CYS A 1 94 ? -8.649 -7.472 -6.128 1.00 84.06 94 CYS A N 1
ATOM 771 C CA . CYS A 1 94 ? -9.065 -8.869 -5.986 1.00 84.06 94 CYS A CA 1
ATOM 772 C C . CYS A 1 94 ? -10.350 -9.208 -6.758 1.00 84.06 94 CYS A C 1
ATOM 774 O O . CYS A 1 94 ? -10.688 -10.386 -6.864 1.00 84.06 94 CYS A O 1
ATOM 776 N N . ARG A 1 95 ? -11.055 -8.210 -7.304 1.00 82.19 95 ARG A N 1
ATOM 777 C CA . ARG A 1 95 ? -12.235 -8.413 -8.151 1.00 82.19 95 ARG A CA 1
ATOM 778 C C . ARG A 1 95 ? -11.862 -8.406 -9.626 1.00 82.19 95 ARG A C 1
ATOM 780 O O . ARG A 1 95 ? -10.896 -7.772 -10.046 1.00 82.19 95 ARG A O 1
ATOM 7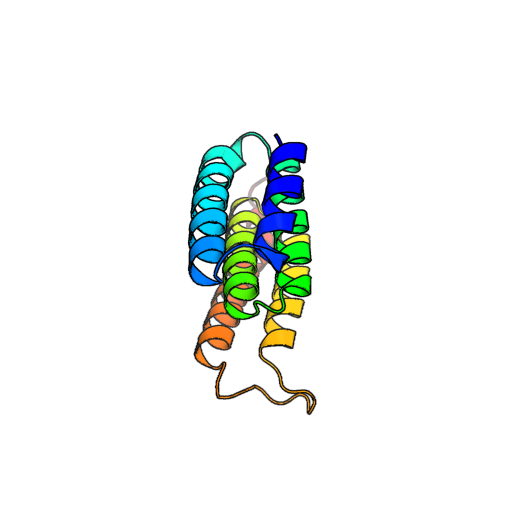87 N N . ARG A 1 96 ? -12.657 -9.116 -10.412 1.00 78.25 96 ARG A N 1
ATOM 788 C CA . ARG A 1 96 ? -12.617 -9.104 -11.873 1.00 78.25 96 ARG A CA 1
ATOM 789 C C . ARG A 1 96 ? -13.369 -7.893 -12.419 1.00 78.25 96 ARG A C 1
ATOM 791 O O . ARG A 1 96 ? -14.121 -7.232 -11.703 1.00 78.25 96 ARG A O 1
ATOM 798 N N . GLU A 1 97 ? -13.185 -7.615 -13.708 1.00 72.62 97 GLU A N 1
ATOM 799 C CA . GLU A 1 97 ? -13.884 -6.517 -14.395 1.00 72.62 97 GLU A CA 1
ATOM 800 C C . GLU A 1 97 ? -15.409 -6.704 -14.429 1.00 72.62 97 GLU A C 1
ATOM 802 O O . GLU A 1 97 ? -16.146 -5.724 -14.499 1.00 72.62 97 GLU A O 1
ATOM 807 N N . ASP A 1 98 ? -15.886 -7.945 -14.301 1.00 72.31 98 ASP A N 1
ATOM 808 C CA . ASP A 1 98 ? -17.307 -8.295 -14.182 1.00 72.31 98 ASP A CA 1
ATOM 809 C C . ASP A 1 98 ? -17.881 -8.081 -12.763 1.00 72.31 98 ASP A C 1
ATOM 811 O O . ASP A 1 98 ? -19.068 -8.302 -12.527 1.00 72.31 98 ASP A O 1
ATOM 815 N N . GLY A 1 99 ? -17.052 -7.641 -11.810 1.00 69.06 99 GLY A N 1
ATOM 816 C CA . GLY A 1 99 ? -17.431 -7.404 -10.419 1.00 69.06 99 GLY A CA 1
ATOM 817 C C . GLY A 1 99 ? -17.447 -8.653 -9.534 1.00 69.06 99 GLY A C 1
ATOM 818 O O . GLY A 1 99 ? -17.691 -8.516 -8.334 1.00 69.06 99 GLY A O 1
ATOM 819 N N . THR A 1 100 ? -17.161 -9.838 -10.084 1.00 76.62 100 THR A N 1
ATOM 820 C CA . THR A 1 100 ? -17.033 -11.087 -9.323 1.00 76.62 100 THR A CA 1
ATOM 821 C C . THR A 1 100 ? -15.655 -11.210 -8.674 1.00 76.62 100 THR A C 1
ATOM 823 O O . THR A 1 100 ? -14.669 -10.631 -9.138 1.00 76.62 100 THR A O 1
ATOM 826 N N . ASP A 1 101 ? -15.569 -11.958 -7.575 1.00 78.56 101 ASP A N 1
ATOM 827 C CA . ASP A 1 101 ? -14.292 -12.205 -6.907 1.00 78.56 101 ASP A CA 1
ATOM 828 C C . ASP A 1 101 ? -13.398 -13.100 -7.771 1.00 78.56 101 ASP A C 1
ATOM 830 O O . ASP A 1 101 ? -13.815 -14.154 -8.265 1.00 78.56 101 ASP A O 1
ATOM 834 N N . ASP A 1 102 ? -12.133 -12.710 -7.942 1.00 79.62 102 ASP A N 1
ATOM 835 C CA . ASP A 1 102 ? -11.189 -13.556 -8.655 1.00 79.62 102 ASP A CA 1
ATOM 836 C C . ASP A 1 102 ? -10.776 -14.733 -7.768 1.00 79.62 102 ASP A C 1
ATOM 838 O O . ASP A 1 102 ? -9.965 -14.590 -6.853 1.00 79.62 102 ASP A O 1
ATOM 842 N N . GLN A 1 103 ? -11.285 -15.931 -8.074 1.00 74.00 103 GLN A N 1
ATOM 843 C CA . GLN A 1 103 ? -10.915 -17.164 -7.370 1.00 74.00 103 GLN A CA 1
ATOM 844 C C . GLN A 1 103 ? -9.395 -17.385 -7.295 1.00 74.00 103 GLN A C 1
ATOM 846 O O . GLN A 1 103 ? -8.908 -17.948 -6.316 1.00 74.00 103 GLN A O 1
ATOM 851 N N . LYS A 1 104 ? -8.619 -16.899 -8.277 1.00 79.50 104 LYS A N 1
ATOM 852 C CA . LYS A 1 104 ? -7.147 -16.990 -8.251 1.00 79.50 104 LYS A CA 1
ATOM 853 C C . LYS A 1 104 ? -6.510 -16.113 -7.168 1.00 79.50 104 LYS A C 1
ATOM 855 O O . LYS A 1 104 ? -5.398 -16.400 -6.733 1.00 79.50 104 LYS A O 1
ATOM 860 N N . LYS A 1 105 ? -7.212 -15.070 -6.720 1.00 82.31 105 LYS A N 1
ATOM 861 C CA . LYS A 1 105 ? -6.805 -14.135 -5.664 1.00 82.31 105 LYS A CA 1
ATOM 862 C C . LYS A 1 105 ? -7.535 -14.405 -4.339 1.00 82.31 105 LYS A C 1
ATOM 864 O O . LYS A 1 105 ? -7.479 -13.578 -3.435 1.00 82.31 105 LYS A O 1
ATOM 869 N N . GLY A 1 106 ? -8.164 -15.574 -4.173 1.00 83.50 106 GLY A N 1
ATOM 870 C CA . GLY A 1 106 ? -8.940 -15.914 -2.973 1.00 83.50 106 GLY A CA 1
ATOM 871 C C . GLY A 1 106 ? -8.160 -15.769 -1.658 1.00 83.50 106 GLY A C 1
ATOM 872 O O . GLY A 1 106 ? -8.665 -15.187 -0.704 1.00 83.50 106 GLY A O 1
ATOM 873 N N . THR A 1 107 ? -6.897 -16.207 -1.607 1.00 86.62 107 THR A N 1
ATOM 874 C CA . THR A 1 107 ? -6.047 -16.037 -0.410 1.00 86.62 107 THR A CA 1
ATOM 875 C C . THR A 1 107 ? -5.780 -14.565 -0.090 1.00 86.62 107 THR A C 1
ATOM 877 O O . THR A 1 107 ? -5.837 -14.166 1.067 1.00 86.62 107 THR A O 1
ATOM 880 N N . GLN A 1 108 ? -5.528 -13.749 -1.115 1.00 85.62 108 GLN A N 1
ATOM 881 C CA . GLN A 1 108 ? -5.308 -12.309 -0.964 1.00 85.62 108 GLN A CA 1
ATOM 882 C C . GLN A 1 108 ? -6.570 -11.611 -0.455 1.00 85.62 108 GLN A C 1
ATOM 884 O O . GLN A 1 108 ? -6.505 -10.779 0.446 1.00 85.62 108 GLN A O 1
ATOM 889 N N . LEU A 1 109 ? -7.726 -11.995 -0.992 1.00 87.31 109 LEU A N 1
ATOM 890 C CA . LEU A 1 109 ? -9.017 -11.466 -0.578 1.00 87.31 109 LEU A CA 1
ATOM 891 C C . LEU A 1 109 ? -9.325 -11.800 0.893 1.00 87.31 109 LEU A C 1
ATOM 893 O O . LEU A 1 109 ? -9.782 -10.934 1.637 1.00 87.31 109 LEU A O 1
ATOM 897 N N . LEU A 1 110 ? -9.007 -13.019 1.344 1.00 88.56 110 LEU A N 1
ATOM 898 C CA . LEU A 1 110 ? -9.134 -13.407 2.755 1.00 88.56 110 LEU A CA 1
ATOM 899 C C . LEU A 1 110 ? -8.254 -12.553 3.680 1.00 88.56 110 LEU A C 1
ATOM 901 O O . LEU A 1 110 ? -8.709 -12.169 4.756 1.00 88.56 110 LEU A O 1
ATOM 905 N N . GLU A 1 111 ? -7.027 -12.218 3.271 1.00 88.88 111 GLU A N 1
ATOM 906 C CA . GLU A 1 111 ? -6.158 -11.319 4.046 1.00 88.88 111 GLU A CA 1
ATOM 907 C C . GLU A 1 111 ? -6.754 -9.908 4.166 1.00 88.88 111 GLU A C 1
ATOM 909 O O . GLU A 1 111 ? -6.730 -9.319 5.249 1.00 88.88 111 GLU A O 1
ATOM 914 N N . VAL A 1 112 ? -7.332 -9.377 3.084 1.00 90.00 112 VAL A N 1
ATOM 915 C CA . VAL A 1 112 ? -8.001 -8.063 3.090 1.00 90.00 112 VAL A CA 1
ATOM 916 C C . VAL A 1 112 ? -9.200 -8.078 4.034 1.00 90.00 112 VAL A C 1
ATOM 918 O O . VAL A 1 112 ? -9.322 -7.187 4.877 1.00 90.00 112 VAL A O 1
ATOM 921 N N . TYR A 1 113 ? -10.041 -9.114 3.959 1.00 88.56 113 TYR A N 1
ATOM 922 C CA . TYR A 1 113 ? -11.175 -9.270 4.868 1.00 88.56 113 TYR A CA 1
ATOM 923 C C . TYR A 1 113 ? -10.745 -9.405 6.328 1.00 88.56 113 TYR A C 1
ATOM 925 O O . TYR A 1 113 ? -11.365 -8.799 7.201 1.00 88.56 113 TYR A O 1
ATOM 933 N N . ALA A 1 114 ? -9.676 -10.152 6.616 1.00 90.88 114 ALA A N 1
ATOM 934 C CA . ALA A 1 114 ? -9.163 -10.288 7.976 1.00 90.88 114 ALA A CA 1
ATOM 935 C C . ALA A 1 114 ? -8.777 -8.923 8.572 1.00 90.88 114 ALA A C 1
ATOM 937 O O . ALA A 1 114 ? -9.147 -8.613 9.706 1.00 90.88 114 ALA A O 1
ATOM 938 N N . ILE A 1 115 ? -8.100 -8.080 7.787 1.00 88.81 115 ILE A N 1
ATOM 939 C CA . ILE A 1 115 ? -7.711 -6.727 8.199 1.00 88.81 115 ILE A CA 1
ATOM 940 C C . ILE A 1 115 ? -8.937 -5.810 8.353 1.00 88.81 115 ILE A C 1
ATOM 942 O O . ILE A 1 115 ? -9.016 -5.053 9.321 1.00 88.81 115 ILE A O 1
ATOM 946 N N . GLU A 1 116 ? -9.920 -5.880 7.448 1.00 87.81 116 GLU A N 1
ATOM 947 C CA . GLU A 1 116 ? -11.182 -5.134 7.583 1.00 87.81 116 GLU A CA 1
ATOM 948 C C . GLU A 1 116 ? -11.931 -5.504 8.864 1.00 87.81 116 GLU A C 1
ATOM 950 O O . GLU A 1 116 ? -12.389 -4.622 9.591 1.00 87.81 116 GLU A O 1
ATOM 955 N N . ILE A 1 117 ? -12.043 -6.798 9.168 1.00 88.44 117 ILE A N 1
ATOM 956 C CA . ILE A 1 117 ? -12.718 -7.283 10.374 1.00 88.44 117 ILE A CA 1
ATOM 957 C C . ILE A 1 117 ? -11.997 -6.780 11.627 1.00 88.44 117 ILE A C 1
ATOM 959 O O . ILE A 1 117 ? -12.658 -6.307 12.556 1.00 88.44 117 ILE A O 1
ATOM 963 N N . GLN A 1 118 ? -10.662 -6.821 11.652 1.00 87.25 118 GLN A N 1
ATOM 964 C CA . GLN A 1 118 ? -9.868 -6.259 12.750 1.00 87.25 118 GLN A CA 1
ATOM 965 C C . GLN A 1 118 ? -10.124 -4.756 12.912 1.00 87.25 118 GLN A C 1
ATOM 967 O O . GLN A 1 118 ? -10.474 -4.307 14.004 1.00 87.25 118 GLN A O 1
ATOM 972 N N . MET A 1 119 ? -10.069 -3.990 11.818 1.00 87.56 119 MET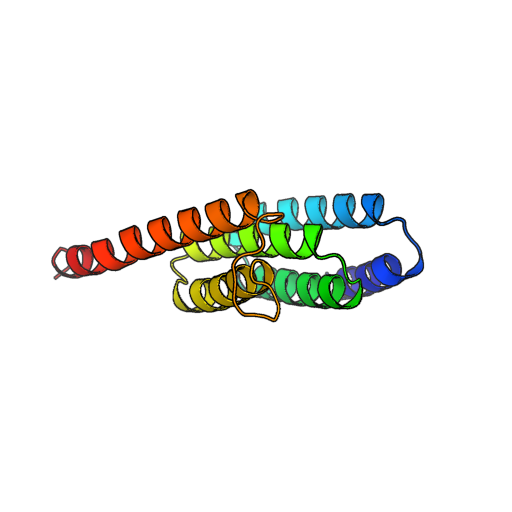 A N 1
ATOM 973 C CA . MET A 1 119 ? -10.375 -2.556 11.807 1.00 87.56 119 MET A CA 1
ATOM 974 C C . MET A 1 119 ? -11.784 -2.263 12.344 1.00 87.56 119 MET A C 1
ATOM 976 O O . MET A 1 119 ? -11.970 -1.379 13.183 1.00 87.56 119 MET A O 1
ATOM 980 N N . TYR A 1 120 ? -12.800 -3.001 11.891 1.00 83.19 120 TYR A N 1
ATOM 981 C CA . TYR A 1 120 ? -14.175 -2.818 12.357 1.00 83.19 120 TYR A CA 1
ATOM 982 C C . TYR A 1 120 ? -14.362 -3.216 13.818 1.00 83.19 120 TYR A C 1
ATOM 984 O O . TYR A 1 120 ? -15.151 -2.582 14.515 1.00 83.19 120 TYR A O 1
ATOM 992 N N . THR A 1 121 ? -13.649 -4.234 14.291 1.00 86.44 121 THR A N 1
ATOM 993 C CA . THR A 1 121 ? -13.690 -4.656 15.694 1.00 86.44 121 THR A CA 1
ATOM 994 C C . THR A 1 121 ? -13.120 -3.562 16.591 1.00 86.44 121 THR A C 1
ATOM 996 O O . THR A 1 121 ? -13.775 -3.162 17.553 1.00 86.44 121 THR A O 1
ATOM 999 N N . GLU A 1 122 ? -11.978 -2.984 16.218 1.00 84.31 122 GLU A N 1
ATOM 1000 C CA . GLU A 1 122 ? -11.309 -1.938 16.995 1.00 84.31 122 GLU A CA 1
ATOM 1001 C C . GLU A 1 122 ? -12.061 -0.598 16.962 1.00 84.31 122 GLU A C 1
ATOM 1003 O O . GLU A 1 122 ? -12.229 0.076 17.983 1.00 84.31 122 GLU A O 1
ATOM 1008 N N . THR A 1 123 ? -12.623 -0.229 15.807 1.00 80.31 123 THR A N 1
ATOM 1009 C CA . THR A 1 123 ? -13.436 0.993 15.662 1.00 80.31 123 THR A CA 1
ATOM 1010 C C . THR A 1 123 ? -14.819 0.874 16.317 1.00 80.31 123 THR A C 1
ATOM 1012 O O . THR A 1 123 ? -15.305 1.846 16.904 1.00 80.31 123 THR A O 1
ATOM 1015 N N . LYS A 1 124 ? -15.461 -0.307 16.289 1.00 69.38 124 LYS A N 1
ATOM 1016 C CA . LYS A 1 124 ? -16.703 -0.566 17.045 1.00 69.38 124 LYS A CA 1
ATOM 1017 C C . LYS A 1 124 ? -16.446 -0.664 18.552 1.00 69.38 124 LYS A C 1
ATOM 1019 O O . LYS A 1 124 ? -17.285 -0.185 19.316 1.00 69.38 124 LYS A O 1
ATOM 1024 N N . ASN A 1 125 ? -15.298 -1.188 18.987 1.00 56.81 125 ASN A N 1
ATOM 1025 C CA . ASN A 1 125 ? -14.872 -1.129 20.390 1.00 56.81 125 ASN A CA 1
ATOM 1026 C C . ASN A 1 125 ? -14.521 0.298 20.836 1.00 56.81 125 ASN A C 1
ATOM 1028 O O . ASN A 1 125 ? -14.789 0.657 21.981 1.00 56.81 125 ASN A O 1
ATOM 1032 N N . ASN A 1 126 ? -14.049 1.168 19.939 1.00 52.69 126 ASN A N 1
ATOM 1033 C CA . ASN A 1 126 ? -13.812 2.577 20.266 1.00 52.69 126 ASN A CA 1
ATOM 1034 C C . ASN A 1 126 ? -15.088 3.352 20.648 1.00 52.69 126 ASN A C 1
ATOM 1036 O O . ASN A 1 126 ? -15.041 4.230 21.511 1.00 52.69 126 ASN A O 1
ATOM 1040 N N . LYS A 1 127 ? -16.263 2.984 20.107 1.00 50.88 127 LYS A N 1
ATOM 1041 C CA . LYS A 1 127 ? -17.549 3.532 20.590 1.00 50.88 127 LYS A CA 1
ATOM 1042 C C . LYS A 1 127 ? -17.812 3.205 22.069 1.00 50.88 127 LYS A C 1
ATOM 1044 O O . LYS A 1 127 ? -18.493 3.980 22.730 1.00 50.88 127 LYS A O 1
ATOM 1049 N N . LYS A 1 128 ? -17.257 2.106 22.597 1.00 44.41 128 LYS A N 1
ATOM 1050 C CA . LYS A 1 128 ? -17.299 1.762 24.030 1.00 44.41 128 LYS A CA 1
ATOM 1051 C C . LYS A 1 128 ? -16.168 2.421 24.835 1.00 44.41 128 LYS A C 1
ATOM 1053 O O . LYS A 1 128 ? -16.377 2.715 26.006 1.00 44.41 128 LYS A O 1
ATOM 1058 N N . LEU A 1 129 ? -15.011 2.708 24.228 1.00 41.72 129 LEU A N 1
ATOM 1059 C CA . LEU A 1 129 ? -13.896 3.417 24.885 1.00 41.72 129 LEU A CA 1
ATOM 1060 C C . LEU A 1 129 ? -14.201 4.894 25.176 1.00 41.72 129 LEU A C 1
ATOM 1062 O O . LEU A 1 129 ? -13.773 5.395 26.212 1.00 41.72 129 LEU A O 1
ATOM 1066 N N . LYS A 1 130 ? -15.008 5.576 24.346 1.00 39.75 130 LYS A N 1
ATOM 1067 C CA . LYS A 1 130 ? -15.446 6.959 24.633 1.00 39.75 130 LYS A CA 1
ATOM 1068 C C . LYS A 1 130 ? -16.261 7.110 25.924 1.00 39.75 130 LYS A C 1
ATOM 1070 O O . LYS A 1 130 ? -16.324 8.207 26.455 1.00 39.75 130 LYS A O 1
ATOM 1075 N N . VAL A 1 131 ? -16.865 6.037 26.438 1.00 42.12 131 VAL A N 1
ATOM 1076 C CA . VAL A 1 131 ? -17.691 6.075 27.661 1.00 42.12 131 VAL A CA 1
ATOM 1077 C C . VAL A 1 131 ? -16.848 5.900 28.934 1.00 42.12 131 VAL A C 1
ATOM 1079 O O . VAL A 1 131 ? -17.360 6.046 30.035 1.00 42.12 131 VAL A O 1
ATOM 1082 N N . ARG A 1 132 ? -15.545 5.606 28.818 1.00 35.28 132 ARG A N 1
ATOM 1083 C CA . ARG A 1 132 ? -14.679 5.319 29.977 1.00 35.28 132 ARG A CA 1
ATOM 1084 C C . ARG A 1 132 ? -13.602 6.377 30.240 1.00 35.28 132 ARG A C 1
ATOM 1086 O O . ARG A 1 132 ? -12.767 6.177 31.114 1.00 35.28 132 ARG A O 1
ATOM 1093 N N . VAL A 1 133 ? -13.634 7.482 29.495 1.00 39.59 133 VAL A N 1
ATOM 1094 C CA . VAL A 1 133 ? -12.786 8.669 29.699 1.00 39.59 133 VAL A CA 1
ATOM 1095 C C . VAL A 1 133 ? -13.663 9.926 29.617 1.00 39.59 133 VAL A C 1
ATOM 1097 O O . VAL A 1 133 ? -13.518 10.762 28.725 1.00 39.59 133 VAL A O 1
ATOM 1100 N N . SER A 1 134 ? -14.651 10.020 30.505 1.00 37.56 134 SER A N 1
ATOM 1101 C CA . SER A 1 134 ? -15.403 11.242 30.821 1.00 37.56 134 SER A CA 1
ATOM 1102 C C . SER A 1 134 ? -15.786 11.218 32.290 1.00 37.56 134 SER A C 1
ATOM 1104 O O . SER A 1 134 ? -16.075 10.103 32.781 1.00 37.56 134 SER A O 1
#

InterPro domains:
  IPR050871 26S Proteasome and COP9 Signalosome Components [PTHR10678] (1-130)

Radius of gyration: 16.65 Å; chains: 1; bounding box: 36×29×47 Å